Protein AF-A0A4P6KEU8-F1 (afdb_monomer_lite)

Foldseek 3Di:
DDPVVVVVVVVVVVVVVVVVVVVVVVVVVVVVVVVVLVVVLVVQVVVLVVQQVCCVPVVPDDDRDQRDPSNNVCVVPVD

Sequence (79 aa):
MSAPVLAALIAAGGVLGAAVITACATLAGLLWRRMIRAEVTNHGLWAYTRDLIDHIYRGRIGPPPSPPDHIKHLYQTGD

pLDDT: mean 93.28, std 5.98, range [61.22, 97.94]

Radius of gyration: 25.73 Å; chains: 1; bounding box: 46×14×74 Å

Structure (mmCIF, N/CA/C/O backbone):
data_AF-A0A4P6KEU8-F1
#
_entry.id   AF-A0A4P6KEU8-F1
#
loop_
_atom_site.group_PDB
_atom_site.id
_atom_site.type_symbol
_atom_site.label_atom_id
_atom_site.label_alt_id
_atom_site.label_comp_id
_atom_site.label_asym_id
_atom_site.label_entity_id
_atom_site.label_seq_id
_atom_site.pdbx_PDB_ins_code
_atom_site.Cartn_x
_atom_site.Cartn_y
_atom_site.Cartn_z
_atom_site.occupancy
_atom_site.B_iso_or_equiv
_atom_site.auth_seq_id
_atom_site.auth_comp_id
_a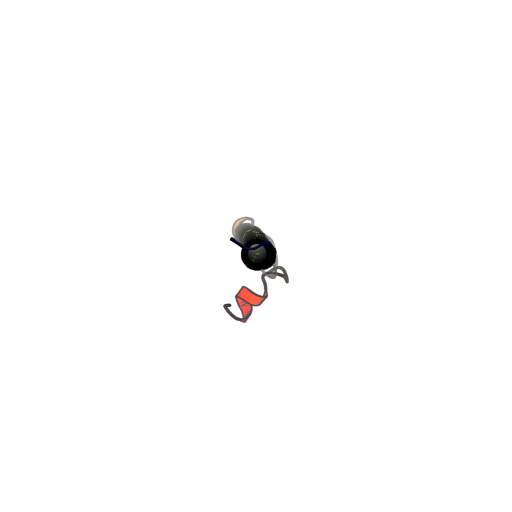tom_site.auth_asym_id
_atom_site.auth_atom_id
_atom_site.pdbx_PDB_model_num
ATOM 1 N N . MET A 1 1 ? 21.888 5.156 -46.010 1.00 68.19 1 MET A N 1
ATOM 2 C CA . MET A 1 1 ? 22.064 4.389 -44.755 1.00 68.19 1 MET A CA 1
ATOM 3 C C . MET A 1 1 ? 22.028 2.909 -45.103 1.00 68.19 1 MET A C 1
ATOM 5 O O . MET A 1 1 ? 21.179 2.538 -45.902 1.00 68.19 1 MET A O 1
ATOM 9 N N . SER A 1 2 ? 22.958 2.088 -44.610 1.00 92.62 2 SER A N 1
ATOM 10 C CA . SER A 1 2 ? 22.995 0.661 -44.961 1.00 92.62 2 SER A CA 1
ATOM 11 C C . SER A 1 2 ? 21.964 -0.131 -44.145 1.00 92.62 2 SER A C 1
ATOM 13 O O . SER A 1 2 ? 21.672 0.215 -42.999 1.00 92.62 2 SER A O 1
ATOM 15 N N . ALA A 1 3 ? 21.413 -1.198 -44.731 1.00 91.50 3 ALA A N 1
ATOM 16 C CA . ALA A 1 3 ? 20.461 -2.097 -44.072 1.00 91.50 3 ALA A CA 1
ATOM 17 C C . ALA A 1 3 ? 20.866 -2.536 -42.641 1.00 91.50 3 ALA A C 1
ATOM 19 O O . ALA A 1 3 ? 20.008 -2.473 -41.758 1.00 91.50 3 ALA A O 1
ATOM 20 N N . PRO A 1 4 ? 22.136 -2.902 -42.347 1.00 93.00 4 PRO A N 1
ATOM 21 C CA . PRO A 1 4 ? 22.527 -3.277 -40.986 1.00 93.00 4 PRO A CA 1
ATOM 22 C C . PRO A 1 4 ? 22.440 -2.119 -39.985 1.00 93.00 4 PRO A C 1
ATOM 24 O O . PRO A 1 4 ? 22.062 -2.337 -38.838 1.00 93.00 4 PRO A O 1
ATOM 27 N N . VAL A 1 5 ? 22.730 -0.883 -40.406 1.00 93.12 5 VAL A N 1
ATOM 28 C CA . VAL A 1 5 ? 22.623 0.297 -39.530 1.00 93.12 5 VAL A CA 1
ATOM 29 C C . VAL A 1 5 ? 21.162 0.569 -39.171 1.00 93.12 5 VAL A C 1
ATOM 31 O O . VAL A 1 5 ? 20.857 0.846 -38.015 1.00 93.12 5 VAL A O 1
ATOM 34 N N . LEU A 1 6 ? 20.238 0.429 -40.128 1.00 93.38 6 LEU A N 1
ATOM 35 C CA . LEU A 1 6 ? 18.805 0.580 -39.859 1.00 93.38 6 LEU A CA 1
ATOM 36 C C . LEU A 1 6 ? 18.285 -0.496 -38.894 1.00 93.38 6 LEU A C 1
ATOM 38 O O . LEU A 1 6 ? 17.581 -0.169 -37.942 1.00 93.38 6 LEU A O 1
ATOM 42 N N . ALA A 1 7 ? 18.666 -1.758 -39.105 1.00 92.88 7 ALA A N 1
ATOM 43 C CA . ALA A 1 7 ? 18.278 -2.857 -38.223 1.00 92.88 7 ALA A CA 1
ATOM 44 C C . ALA A 1 7 ? 18.795 -2.653 -36.788 1.00 92.88 7 ALA A C 1
ATOM 46 O O . ALA A 1 7 ? 18.045 -2.843 -35.831 1.00 92.88 7 ALA A O 1
ATOM 47 N N . ALA A 1 8 ? 20.044 -2.198 -36.637 1.00 93.56 8 ALA A N 1
ATOM 48 C CA . ALA A 1 8 ? 20.629 -1.893 -35.335 1.00 93.56 8 ALA A CA 1
ATOM 49 C C . ALA A 1 8 ? 19.875 -0.770 -34.603 1.00 93.56 8 ALA A C 1
ATOM 51 O O . ALA A 1 8 ? 19.616 -0.889 -33.407 1.00 93.56 8 ALA A O 1
ATOM 52 N N . LEU A 1 9 ? 19.468 0.291 -35.310 1.00 94.31 9 LEU A N 1
ATOM 53 C CA . LEU A 1 9 ? 18.702 1.394 -34.720 1.00 94.31 9 LEU A CA 1
ATOM 54 C C . LEU A 1 9 ? 17.299 0.962 -34.276 1.00 94.31 9 LEU A C 1
ATOM 56 O O . LEU A 1 9 ? 16.864 1.344 -33.191 1.00 94.31 9 LEU A O 1
ATOM 60 N N . ILE A 1 10 ? 16.608 0.139 -35.071 1.00 94.38 10 ILE A N 1
ATOM 61 C CA . ILE A 1 10 ? 15.289 -0.403 -34.705 1.00 94.38 10 ILE A CA 1
ATOM 62 C C . ILE A 1 10 ? 15.409 -1.306 -33.475 1.00 94.38 10 ILE A C 1
ATOM 64 O O . ILE A 1 10 ? 14.622 -1.172 -32.540 1.00 94.38 10 ILE A O 1
ATOM 68 N N . ALA A 1 11 ? 16.409 -2.189 -33.445 1.00 94.62 11 ALA A N 1
ATOM 69 C CA . ALA A 1 11 ? 16.651 -3.061 -32.301 1.00 94.62 11 ALA A CA 1
ATOM 70 C C . ALA A 1 11 ? 16.978 -2.254 -31.034 1.00 94.62 11 ALA A C 1
ATOM 72 O O . ALA A 1 11 ? 16.376 -2.486 -29.988 1.00 94.62 11 ALA A O 1
ATOM 73 N N . ALA A 1 12 ? 17.868 -1.261 -31.133 1.00 93.56 12 ALA A N 1
ATOM 74 C CA . ALA A 1 12 ? 18.206 -0.382 -30.017 1.00 93.56 12 ALA A CA 1
ATOM 75 C C . ALA A 1 12 ? 16.979 0.398 -29.513 1.00 93.56 12 ALA A C 1
ATOM 77 O O . ALA A 1 12 ? 16.724 0.434 -28.310 1.00 93.56 12 ALA A O 1
ATOM 78 N N . GLY A 1 13 ? 16.176 0.957 -30.424 1.00 94.44 13 GLY A N 1
ATOM 79 C CA . GLY A 1 13 ? 14.924 1.633 -30.084 1.00 94.44 13 GLY A CA 1
ATOM 80 C C . GLY A 1 13 ? 13.915 0.701 -29.408 1.00 94.44 13 GLY A C 1
ATOM 81 O O . GLY A 1 13 ? 13.306 1.080 -28.411 1.00 94.44 13 GLY A O 1
ATOM 82 N N . GLY A 1 14 ? 13.784 -0.536 -29.894 1.00 95.94 14 GLY A N 1
ATOM 83 C CA . GLY A 1 14 ? 12.915 -1.554 -29.303 1.00 95.94 14 GLY A CA 1
ATOM 84 C C . GLY A 1 14 ? 13.335 -1.943 -27.886 1.00 95.94 14 GLY A C 1
ATOM 85 O O . GLY A 1 14 ? 12.490 -2.002 -26.994 1.00 95.94 14 GLY A O 1
ATOM 86 N N . VAL A 1 15 ? 14.636 -2.139 -27.649 1.00 96.81 15 VAL A N 1
ATOM 87 C CA . VAL A 1 15 ? 15.173 -2.448 -26.313 1.00 96.81 15 VAL A CA 1
ATOM 88 C C . VAL A 1 15 ? 14.945 -1.286 -25.348 1.00 96.81 15 VAL A C 1
ATOM 90 O O . VAL A 1 15 ? 14.470 -1.503 -24.234 1.00 96.81 15 VAL A O 1
ATOM 93 N N . LEU A 1 16 ? 15.223 -0.050 -25.774 1.00 95.94 16 LEU A N 1
ATOM 94 C CA . LEU A 1 16 ? 14.990 1.138 -24.948 1.00 95.94 16 LEU A CA 1
ATOM 95 C C . LEU A 1 16 ? 13.500 1.326 -24.639 1.00 95.94 16 LEU A C 1
ATOM 97 O O . LEU A 1 16 ? 13.137 1.558 -23.486 1.00 95.94 16 LEU A O 1
ATOM 101 N N . GLY A 1 17 ? 12.630 1.162 -25.638 1.00 96.94 17 GLY A N 1
ATOM 102 C CA . GLY A 1 17 ? 11.181 1.232 -25.457 1.00 96.94 17 GLY A CA 1
ATOM 103 C C . GLY A 1 17 ? 10.669 0.177 -24.475 1.00 96.94 17 GLY A C 1
ATOM 104 O O . GLY A 1 17 ? 9.945 0.507 -23.535 1.00 96.94 17 GLY A O 1
ATOM 105 N N . ALA A 1 18 ? 11.100 -1.077 -24.629 1.00 96.56 18 ALA A N 1
ATOM 106 C CA . ALA A 1 18 ? 10.734 -2.162 -23.722 1.00 96.56 18 ALA A CA 1
ATOM 107 C C . ALA A 1 18 ? 11.225 -1.915 -22.285 1.00 96.56 18 ALA A C 1
ATOM 109 O O . ALA A 1 18 ? 10.482 -2.162 -21.331 1.00 96.56 18 ALA A O 1
ATOM 110 N N . ALA A 1 19 ? 12.441 -1.387 -22.119 1.00 97.31 19 ALA A N 1
ATOM 111 C CA . ALA A 1 19 ? 12.994 -1.054 -20.810 1.00 97.31 19 ALA A CA 1
ATOM 112 C C . ALA A 1 19 ? 12.167 0.029 -20.098 1.00 97.31 19 ALA A C 1
ATOM 114 O O . ALA A 1 19 ? 11.815 -0.139 -18.929 1.00 97.31 19 ALA A O 1
ATOM 115 N N . VAL A 1 20 ? 11.793 1.100 -20.808 1.00 97.75 20 VAL A N 1
ATOM 116 C CA . VAL A 1 20 ? 10.958 2.178 -20.253 1.00 97.75 20 VAL A CA 1
ATOM 117 C C . VAL A 1 20 ? 9.578 1.655 -19.859 1.00 97.75 20 VAL A C 1
ATOM 119 O O . VAL A 1 20 ? 9.140 1.884 -18.732 1.00 97.75 20 VAL A O 1
ATOM 1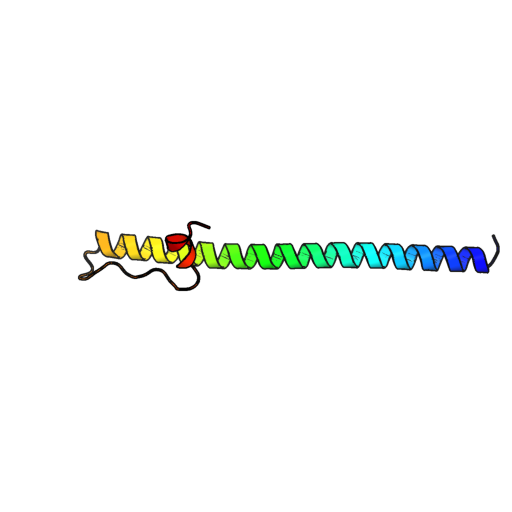22 N N . ILE A 1 21 ? 8.916 0.897 -20.738 1.00 97.94 21 ILE A N 1
ATOM 123 C CA . ILE A 1 21 ? 7.594 0.316 -20.452 1.00 97.94 21 ILE A CA 1
ATOM 124 C C . ILE A 1 21 ? 7.658 -0.576 -19.207 1.00 97.94 21 ILE A C 1
ATOM 126 O O . ILE A 1 21 ? 6.815 -0.460 -18.317 1.00 97.94 21 ILE A O 1
ATOM 130 N N . THR A 1 22 ? 8.685 -1.422 -19.108 1.00 97.88 22 THR A N 1
ATOM 131 C CA . THR A 1 22 ? 8.875 -2.326 -17.965 1.00 97.88 22 THR A CA 1
ATOM 132 C C . THR A 1 22 ? 9.105 -1.553 -16.668 1.00 97.88 22 THR A C 1
ATOM 134 O O . THR A 1 22 ? 8.499 -1.873 -15.642 1.00 97.88 22 THR A O 1
ATOM 137 N N . ALA A 1 23 ? 9.934 -0.507 -16.700 1.00 97.44 23 ALA A N 1
ATOM 138 C CA . ALA A 1 23 ? 10.181 0.345 -15.540 1.00 97.44 23 ALA A CA 1
ATOM 139 C C . ALA A 1 23 ? 8.894 1.045 -15.075 1.00 97.44 23 ALA A C 1
ATOM 141 O O . ALA A 1 23 ? 8.547 0.979 -13.894 1.00 97.44 23 ALA A O 1
ATOM 142 N N . CYS A 1 24 ? 8.138 1.643 -16.002 1.00 97.81 24 CYS A N 1
ATOM 143 C CA . CYS A 1 24 ? 6.866 2.296 -15.698 1.00 97.81 24 CYS A CA 1
ATOM 144 C C . CYS A 1 24 ? 5.841 1.315 -15.116 1.00 97.81 24 CYS A C 1
ATOM 146 O O . CYS A 1 24 ? 5.234 1.611 -14.087 1.00 97.81 24 CYS A O 1
ATOM 148 N N . ALA A 1 25 ? 5.680 0.135 -15.721 1.00 97.62 25 ALA A N 1
ATOM 149 C CA . ALA A 1 25 ? 4.760 -0.891 -15.231 1.00 97.62 25 ALA A CA 1
ATOM 150 C C . ALA A 1 25 ? 5.141 -1.380 -13.824 1.00 97.62 25 ALA A C 1
ATOM 152 O O . ALA A 1 25 ? 4.277 -1.550 -12.963 1.00 97.62 25 ALA A O 1
ATOM 153 N N . THR A 1 26 ? 6.440 -1.546 -13.563 1.00 97.94 26 THR A N 1
ATOM 154 C CA . THR A 1 26 ? 6.952 -1.952 -12.248 1.00 97.94 26 THR A CA 1
ATOM 155 C C . THR A 1 26 ? 6.652 -0.893 -11.189 1.00 97.94 26 THR A C 1
ATOM 157 O O . THR A 1 26 ? 6.110 -1.218 -10.132 1.00 97.94 26 THR A O 1
ATOM 160 N N . LEU A 1 27 ? 6.938 0.380 -11.478 1.00 97.81 27 LEU A N 1
ATOM 161 C CA . LEU A 1 27 ? 6.644 1.483 -10.560 1.00 97.81 27 LEU A CA 1
ATOM 162 C C . LEU A 1 27 ? 5.139 1.607 -10.298 1.00 97.81 27 LEU A C 1
ATOM 164 O O . LEU A 1 27 ? 4.733 1.716 -9.141 1.00 97.81 27 LEU A O 1
ATOM 168 N N . ALA A 1 28 ? 4.312 1.512 -11.342 1.00 97.69 28 ALA A N 1
ATOM 169 C CA . ALA A 1 28 ? 2.859 1.527 -11.207 1.00 97.69 28 ALA A CA 1
ATOM 170 C C . ALA A 1 28 ? 2.364 0.380 -10.313 1.00 97.69 28 ALA A C 1
ATOM 172 O O . ALA A 1 28 ? 1.570 0.607 -9.401 1.00 97.69 28 ALA A O 1
ATOM 173 N N . GLY A 1 29 ? 2.886 -0.836 -10.499 1.00 97.88 29 GLY A N 1
ATOM 174 C CA . GLY A 1 29 ? 2.547 -1.988 -9.662 1.00 97.88 29 GLY A CA 1
ATOM 175 C C . GLY A 1 29 ? 2.940 -1.806 -8.192 1.00 97.88 29 GLY A C 1
ATOM 176 O O . GLY A 1 29 ? 2.174 -2.166 -7.294 1.00 97.88 29 GLY A O 1
ATOM 177 N N . LEU A 1 30 ? 4.108 -1.219 -7.918 1.00 97.44 30 LEU A N 1
ATOM 178 C CA . LEU A 1 30 ? 4.554 -0.929 -6.552 1.00 97.44 30 LEU A CA 1
ATOM 179 C C . LEU A 1 30 ? 3.682 0.137 -5.877 1.00 97.44 30 LEU A C 1
ATOM 181 O O . LEU A 1 30 ? 3.286 -0.043 -4.721 1.00 97.44 30 LEU A O 1
ATOM 185 N N . LEU A 1 31 ? 3.348 1.209 -6.600 1.00 97.69 31 LEU A N 1
ATOM 186 C CA . LEU A 1 31 ? 2.464 2.267 -6.111 1.00 97.69 31 LEU A CA 1
ATOM 187 C C . LEU A 1 31 ? 1.062 1.732 -5.829 1.00 97.69 31 LEU A C 1
ATOM 189 O O . LEU A 1 31 ? 0.540 1.952 -4.739 1.00 97.69 31 LEU A O 1
ATOM 193 N N . TRP A 1 32 ? 0.499 0.947 -6.747 1.00 97.94 32 TRP A N 1
ATOM 194 C CA . TRP A 1 32 ? -0.815 0.329 -6.580 1.00 97.94 32 TRP A CA 1
ATOM 195 C C . TRP A 1 32 ? -0.881 -0.546 -5.323 1.00 97.94 32 TRP A C 1
ATOM 197 O O . TRP A 1 32 ? -1.777 -0.403 -4.492 1.00 97.94 32 TRP A O 1
ATOM 207 N N . ARG A 1 33 ? 0.128 -1.402 -5.111 1.00 97.12 33 ARG A N 1
ATOM 208 C CA . ARG A 1 33 ? 0.231 -2.230 -3.897 1.00 97.12 33 ARG A CA 1
ATOM 209 C C . ARG A 1 33 ? 0.335 -1.389 -2.627 1.00 97.12 33 ARG A C 1
ATOM 211 O O . ARG A 1 33 ? -0.223 -1.769 -1.600 1.00 97.12 33 ARG A O 1
ATOM 218 N N . ARG A 1 34 ? 1.066 -0.271 -2.672 1.00 96.62 34 ARG A N 1
ATOM 219 C CA . ARG A 1 34 ? 1.173 0.655 -1.538 1.00 96.62 34 ARG A CA 1
ATOM 220 C C . ARG A 1 34 ? -0.169 1.326 -1.240 1.00 96.62 34 ARG A C 1
ATOM 222 O O . ARG A 1 34 ? -0.528 1.408 -0.071 1.00 96.62 34 ARG A O 1
ATOM 229 N N . MET A 1 35 ? -0.904 1.751 -2.267 1.00 97.06 35 MET A N 1
ATOM 230 C CA . MET A 1 35 ? -2.223 2.371 -2.117 1.00 97.06 35 MET A CA 1
ATOM 231 C C . MET A 1 35 ? -3.242 1.405 -1.515 1.00 97.06 35 MET A C 1
ATOM 233 O O . MET A 1 35 ? -3.883 1.768 -0.537 1.00 97.06 35 MET A O 1
ATOM 237 N N . ILE A 1 36 ? -3.315 0.161 -2.004 1.00 97.06 36 ILE A N 1
ATOM 238 C CA . ILE A 1 36 ? -4.212 -0.859 -1.431 1.00 97.06 36 ILE A CA 1
ATOM 239 C C . ILE A 1 36 ? -3.911 -1.087 0.051 1.00 97.06 36 ILE A C 1
ATOM 241 O O . ILE A 1 36 ? -4.825 -1.126 0.868 1.00 97.06 36 ILE A O 1
ATOM 245 N N . ARG A 1 37 ? -2.629 -1.227 0.422 1.00 94.25 37 ARG A N 1
ATOM 246 C CA . ARG A 1 37 ? -2.260 -1.396 1.836 1.00 94.25 37 ARG A CA 1
ATOM 247 C C . ARG A 1 37 ? -2.702 -0.202 2.677 1.00 94.25 37 ARG A C 1
ATOM 249 O O . ARG A 1 37 ? -3.271 -0.404 3.740 1.00 94.25 37 ARG A O 1
ATOM 256 N N . ALA A 1 38 ? -2.479 1.018 2.190 1.00 94.56 38 ALA A N 1
ATOM 257 C CA . ALA A 1 38 ? -2.912 2.227 2.883 1.00 94.56 38 ALA A CA 1
ATOM 258 C C . ALA A 1 38 ? -4.442 2.298 3.024 1.00 94.56 38 ALA A C 1
ATOM 260 O O . ALA A 1 38 ? -4.933 2.658 4.087 1.00 94.56 38 ALA A O 1
ATOM 261 N N . GLU A 1 39 ? -5.195 1.918 1.990 1.00 96.75 39 GLU A N 1
ATOM 262 C CA . GLU A 1 39 ? -6.659 1.886 2.024 1.00 96.75 39 GLU A CA 1
ATOM 263 C C . GLU A 1 39 ? -7.183 0.886 3.063 1.00 96.75 39 GLU A C 1
ATOM 265 O O . GLU A 1 39 ? -7.999 1.251 3.908 1.00 96.75 39 GLU A O 1
ATOM 270 N N . VAL A 1 40 ? -6.666 -0.348 3.056 1.00 95.69 40 VAL A N 1
ATOM 271 C CA . VAL A 1 40 ? -7.041 -1.384 4.032 1.00 95.69 40 VAL A CA 1
ATOM 272 C C . VAL A 1 40 ? -6.724 -0.926 5.454 1.00 95.69 40 VAL A C 1
ATOM 274 O O . VAL A 1 40 ? -7.587 -1.002 6.327 1.00 95.69 40 VAL A O 1
ATOM 277 N N . THR A 1 41 ? -5.521 -0.395 5.682 1.00 95.62 41 THR A N 1
ATOM 278 C CA . THR A 1 41 ? -5.121 0.132 6.990 1.00 95.62 41 THR A CA 1
ATOM 279 C C . THR A 1 41 ? -6.015 1.291 7.433 1.00 95.62 41 THR A C 1
ATOM 281 O O . THR A 1 41 ? -6.472 1.296 8.573 1.00 95.62 41 THR A O 1
ATOM 284 N N . ASN A 1 42 ? -6.324 2.243 6.549 1.00 96.62 42 ASN A N 1
ATOM 285 C CA . ASN A 1 42 ? -7.174 3.390 6.874 1.00 96.62 42 ASN A CA 1
ATOM 286 C C . ASN A 1 42 ? -8.606 2.971 7.215 1.00 96.62 42 ASN A C 1
ATOM 288 O O . ASN A 1 42 ? -9.170 3.461 8.194 1.00 96.62 42 ASN A O 1
ATOM 292 N N . HIS A 1 43 ? -9.192 2.047 6.450 1.00 96.69 43 HIS A N 1
ATOM 293 C CA . HIS A 1 43 ? -10.508 1.497 6.769 1.00 96.69 43 HIS A CA 1
ATOM 294 C C . HIS A 1 43 ? -10.498 0.751 8.107 1.00 96.69 43 HIS A C 1
ATOM 296 O O . HIS A 1 43 ? -11.413 0.940 8.911 1.00 96.69 43 HIS A O 1
ATOM 302 N N . GLY A 1 44 ? -9.455 -0.042 8.373 1.00 96.06 44 GLY A N 1
ATOM 303 C CA . GLY A 1 44 ? -9.265 -0.728 9.649 1.00 96.06 44 GLY A CA 1
ATOM 304 C C . GLY A 1 44 ? -9.180 0.244 10.825 1.00 96.06 44 GLY A C 1
ATOM 305 O O . GLY A 1 44 ? -9.909 0.082 11.804 1.00 96.06 44 GLY A O 1
ATOM 306 N N . LEU A 1 45 ? -8.349 1.284 10.708 1.00 96.50 45 LEU A N 1
ATOM 307 C CA . LEU A 1 45 ? -8.209 2.338 11.714 1.00 96.50 45 LEU A CA 1
ATOM 308 C C . LEU A 1 45 ? -9.541 3.042 11.966 1.00 96.50 45 LEU A C 1
ATOM 310 O O . LEU A 1 45 ? -9.971 3.131 13.110 1.00 96.50 45 LEU A O 1
ATOM 314 N N . TRP A 1 46 ? -10.231 3.482 10.912 1.00 96.44 46 TRP A N 1
ATOM 315 C CA . TRP A 1 46 ? -11.515 4.164 11.055 1.00 96.44 46 TRP A CA 1
ATOM 316 C C . TRP A 1 46 ? -12.567 3.285 11.741 1.00 96.44 46 TRP A C 1
ATOM 318 O O . TRP A 1 46 ? -13.252 3.742 12.659 1.00 96.44 46 TRP A O 1
ATOM 328 N N . ALA A 1 47 ? -12.690 2.021 11.325 1.00 96.25 47 ALA A N 1
ATOM 329 C CA . ALA A 1 47 ? -13.642 1.087 11.916 1.00 96.25 47 ALA A CA 1
ATOM 330 C C . ALA A 1 47 ? -13.325 0.823 13.394 1.00 96.25 47 ALA A C 1
ATOM 332 O O . ALA A 1 47 ? -14.226 0.882 14.228 1.00 96.25 47 ALA A O 1
ATOM 333 N N . TYR A 1 48 ? -12.051 0.597 13.721 1.00 96.12 48 TYR A N 1
ATOM 334 C CA . TYR A 1 48 ? -11.612 0.361 15.092 1.00 96.12 48 TYR A CA 1
ATOM 335 C C . TYR A 1 48 ? -11.801 1.596 15.981 1.00 96.12 48 TYR A C 1
ATOM 337 O O . TYR A 1 48 ? -12.357 1.489 17.071 1.00 96.12 48 TYR A O 1
ATOM 345 N N . THR A 1 49 ? -11.434 2.790 15.506 1.00 95.81 49 THR A N 1
ATOM 346 C CA . THR A 1 49 ? -11.685 4.044 16.228 1.00 95.81 49 THR A CA 1
ATOM 347 C C . THR A 1 49 ? -13.175 4.248 16.479 1.00 95.81 49 THR A C 1
ATOM 349 O O . THR A 1 49 ? -13.564 4.606 17.589 1.00 95.81 49 THR A O 1
ATOM 352 N N . ARG A 1 50 ? -14.028 3.984 15.484 1.00 95.56 50 ARG A N 1
ATOM 353 C CA . ARG A 1 50 ? -15.479 4.086 15.663 1.00 95.56 50 ARG A CA 1
ATOM 354 C C . ARG A 1 50 ? -16.006 3.079 16.682 1.00 95.56 50 ARG A C 1
ATOM 356 O O . ARG A 1 50 ? -16.856 3.447 17.487 1.00 95.56 50 ARG A O 1
ATOM 363 N N . ASP A 1 51 ? -15.485 1.855 16.690 1.00 94.69 51 ASP A N 1
ATOM 364 C CA . ASP A 1 51 ? -15.880 0.842 17.669 1.00 94.69 51 ASP A CA 1
ATOM 365 C C . ASP A 1 51 ? -15.441 1.206 19.094 1.00 94.69 51 ASP A C 1
ATOM 367 O O . ASP A 1 51 ? -16.222 1.052 20.028 1.00 94.69 51 ASP A O 1
ATOM 371 N N . LEU A 1 52 ? -14.245 1.783 19.264 1.00 94.75 52 LEU A N 1
ATOM 372 C CA . LEU A 1 52 ? -13.778 2.317 20.548 1.00 94.75 52 LEU A CA 1
ATOM 373 C C . LEU A 1 52 ? -14.653 3.470 21.053 1.00 94.75 52 LEU A C 1
ATOM 375 O O . LEU A 1 52 ? -15.024 3.496 22.226 1.00 94.75 52 LEU A O 1
ATOM 379 N N . ILE A 1 53 ? -15.003 4.413 20.173 1.00 94.56 53 ILE A N 1
ATOM 380 C CA . ILE A 1 53 ? -15.914 5.518 20.502 1.00 94.56 53 ILE A CA 1
ATOM 381 C C . ILE A 1 53 ? -17.265 4.950 20.938 1.00 94.56 53 ILE A C 1
ATOM 383 O O . ILE A 1 53 ? -17.773 5.310 21.998 1.00 94.56 53 ILE A O 1
ATOM 387 N N . ASP A 1 54 ? -17.832 4.026 20.164 1.00 94.12 54 ASP A N 1
ATOM 388 C CA . ASP A 1 54 ? -19.104 3.399 20.509 1.00 94.12 54 ASP A CA 1
ATOM 389 C C . ASP A 1 54 ? -19.009 2.596 21.816 1.00 94.12 54 ASP A C 1
ATOM 391 O O . ASP A 1 54 ? -19.961 2.594 22.593 1.00 94.12 54 ASP A O 1
ATOM 395 N N . HIS A 1 55 ? -17.874 1.953 22.102 1.00 93.25 55 HIS A N 1
ATOM 396 C CA . HIS A 1 55 ? -17.645 1.238 23.358 1.00 93.25 55 HIS A CA 1
ATOM 397 C C . HIS A 1 55 ? -17.731 2.175 24.566 1.00 93.25 55 HIS A C 1
ATOM 399 O O . HIS A 1 55 ? -18.444 1.874 25.522 1.00 93.25 55 HIS A O 1
ATOM 405 N N . ILE A 1 56 ? -17.071 3.336 24.486 1.00 91.56 56 ILE A N 1
ATOM 406 C CA . ILE A 1 56 ? -17.050 4.347 25.552 1.00 91.56 56 ILE A CA 1
ATOM 407 C C . ILE A 1 56 ? -18.420 5.015 25.698 1.00 91.56 56 ILE A C 1
ATOM 409 O O . ILE A 1 56 ? -18.972 5.076 26.795 1.00 91.56 56 ILE A O 1
ATOM 413 N N . TYR A 1 57 ? -18.985 5.519 24.600 1.00 93.62 57 TYR A N 1
ATOM 414 C CA . TYR A 1 57 ? -20.146 6.409 24.665 1.00 93.62 57 TYR A CA 1
ATOM 415 C C . TYR A 1 57 ? -21.494 5.692 24.628 1.00 93.62 57 TYR A C 1
ATOM 417 O O . TYR A 1 57 ? -22.481 6.247 25.103 1.00 93.62 57 TYR A O 1
ATOM 425 N N . ARG A 1 58 ? -21.565 4.461 24.108 1.00 92.62 58 ARG A N 1
ATOM 426 C CA . ARG A 1 58 ? -22.789 3.641 24.177 1.00 92.62 58 ARG A CA 1
ATOM 427 C C . ARG A 1 58 ? -22.796 2.689 25.372 1.00 92.62 58 ARG A C 1
ATOM 429 O O . ARG A 1 58 ? -23.686 1.850 25.461 1.00 92.62 58 ARG A O 1
ATOM 436 N N . GLY A 1 59 ? -21.821 2.816 26.276 1.00 85.62 59 GLY A N 1
ATOM 437 C CA . GLY A 1 59 ? -21.786 2.087 27.543 1.00 85.62 59 GLY A CA 1
ATOM 438 C C . GLY A 1 59 ? -21.665 0.575 27.377 1.00 85.62 59 GLY A C 1
ATOM 439 O O . GLY A 1 59 ? -22.304 -0.174 28.116 1.00 85.62 59 GLY A O 1
ATOM 440 N N . ARG A 1 60 ? -20.876 0.105 26.399 1.00 87.94 60 ARG A N 1
ATOM 441 C CA . ARG A 1 60 ? -20.618 -1.334 26.267 1.00 87.94 60 ARG A CA 1
ATOM 442 C C . ARG A 1 60 ? -19.845 -1.812 27.498 1.00 87.94 60 ARG A C 1
ATOM 444 O O . ARG A 1 60 ? -18.844 -1.220 27.892 1.00 87.94 60 ARG A O 1
ATOM 451 N N . ILE A 1 61 ? -20.329 -2.884 28.119 1.00 83.06 61 ILE A N 1
ATOM 452 C CA .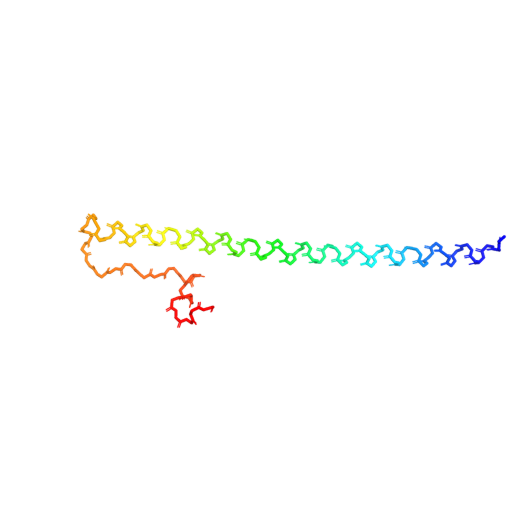 ILE A 1 61 ? -19.729 -3.442 29.334 1.00 83.06 61 ILE A CA 1
ATOM 453 C C . ILE A 1 61 ? -18.512 -4.285 28.947 1.00 83.06 61 ILE A C 1
ATOM 455 O O . ILE A 1 61 ? -18.604 -5.144 28.073 1.00 83.06 61 ILE A O 1
ATOM 459 N N . GLY A 1 62 ? -17.390 -4.067 29.634 1.00 86.31 62 GLY A N 1
ATOM 460 C CA . GLY A 1 62 ? -16.166 -4.850 29.473 1.00 86.31 62 GLY A CA 1
ATOM 461 C C . GLY A 1 62 ? -14.960 -4.015 29.042 1.00 86.31 62 GLY A C 1
ATOM 462 O O . GLY A 1 62 ? -15.074 -2.800 28.846 1.00 86.31 62 GLY A O 1
ATOM 463 N N . PRO A 1 63 ? -13.780 -4.647 28.928 1.00 90.00 63 PRO A N 1
ATOM 464 C CA . PRO A 1 63 ? -12.595 -3.970 28.427 1.00 90.00 63 PRO A CA 1
ATOM 465 C C . PRO A 1 63 ? -12.825 -3.488 26.985 1.00 90.00 63 PRO A C 1
ATOM 467 O O . PRO A 1 63 ? -13.616 -4.098 26.259 1.00 90.00 63 PRO A O 1
ATOM 470 N N . PRO A 1 64 ? -12.136 -2.417 26.557 1.00 88.75 64 PRO A N 1
ATOM 471 C CA . PRO A 1 64 ? -12.178 -1.978 25.172 1.00 88.75 64 PRO A CA 1
ATOM 472 C C . PRO A 1 64 ? -11.825 -3.116 24.202 1.00 88.75 64 PRO A C 1
ATOM 474 O O . PRO A 1 64 ? -11.003 -3.979 24.538 1.00 88.75 64 PRO A O 1
ATOM 477 N N . PRO A 1 65 ? -12.412 -3.122 22.994 1.00 91.31 65 PRO A N 1
ATOM 478 C CA . PRO A 1 65 ? -12.042 -4.065 21.947 1.00 91.31 65 PRO A CA 1
ATOM 479 C C . PRO A 1 65 ? -10.543 -3.969 21.634 1.00 91.31 65 PRO A C 1
ATOM 481 O O . PRO A 1 65 ? -9.941 -2.901 21.715 1.00 91.31 65 PRO A O 1
ATOM 484 N N . SER A 1 66 ? -9.935 -5.096 21.265 1.00 92.06 66 SER A N 1
ATOM 485 C CA . SER A 1 66 ? -8.545 -5.115 20.795 1.00 92.06 66 SER A CA 1
ATOM 486 C C . SER A 1 66 ? -8.443 -4.633 19.342 1.00 92.06 66 SER A C 1
ATOM 488 O O . SER A 1 66 ? -9.379 -4.859 18.570 1.00 92.06 66 SER A O 1
ATOM 490 N N . PRO A 1 67 ? -7.308 -4.036 18.927 1.00 93.25 67 PRO A N 1
ATOM 491 C CA . PRO A 1 67 ? -7.096 -3.669 17.533 1.00 93.25 67 PRO A CA 1
ATOM 492 C C . PRO A 1 67 ? -7.123 -4.910 16.624 1.00 93.25 67 PRO A C 1
ATOM 494 O O . PRO A 1 67 ? -6.558 -5.941 17.004 1.00 93.25 67 PRO A O 1
ATOM 497 N N . PRO A 1 68 ? -7.693 -4.818 15.410 1.00 93.44 68 PRO A N 1
ATOM 498 C CA . PRO A 1 68 ? -7.559 -5.847 14.383 1.00 93.44 68 PRO A CA 1
ATOM 499 C C . PRO A 1 68 ? -6.093 -6.171 14.066 1.00 93.44 68 PRO A C 1
ATOM 501 O O . PRO A 1 68 ? -5.260 -5.268 13.984 1.00 93.44 68 PRO A O 1
ATOM 504 N N . ASP A 1 69 ? -5.784 -7.442 13.792 1.00 93.88 69 ASP A N 1
ATOM 505 C CA . ASP A 1 69 ? -4.399 -7.911 13.604 1.00 93.88 69 ASP A CA 1
ATOM 506 C C . ASP A 1 69 ? -3.626 -7.133 12.528 1.00 93.88 69 ASP A C 1
ATOM 508 O O . ASP A 1 69 ? -2.461 -6.787 12.720 1.00 93.88 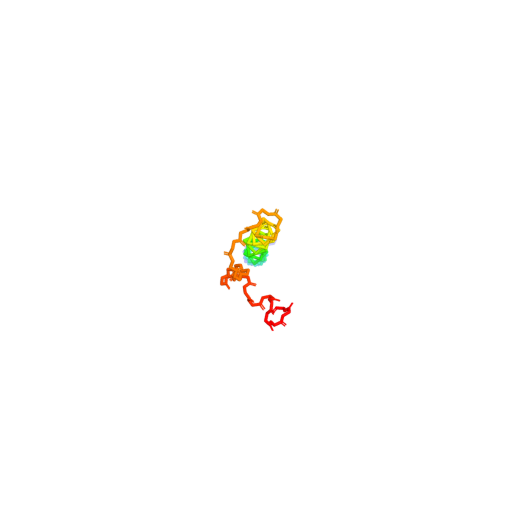69 ASP A O 1
ATOM 512 N N . HIS A 1 70 ? -4.288 -6.776 11.423 1.00 91.50 70 HIS A N 1
ATOM 513 C CA . HIS A 1 70 ? -3.661 -6.055 10.312 1.00 91.50 70 HIS A CA 1
ATOM 514 C C . HIS A 1 70 ? -3.277 -4.599 10.635 1.00 91.50 70 HIS A C 1
ATOM 516 O O . HIS A 1 70 ? -2.457 -4.037 9.917 1.00 91.50 70 HIS A O 1
ATOM 522 N N . ILE A 1 71 ? -3.809 -3.998 11.710 1.00 93.94 71 ILE A N 1
ATOM 523 C CA . ILE A 1 71 ? -3.416 -2.657 12.194 1.00 93.94 71 ILE A CA 1
ATOM 524 C C . ILE A 1 71 ? -2.773 -2.681 13.584 1.00 93.94 71 ILE A C 1
ATOM 526 O O . ILE A 1 71 ? -2.318 -1.652 14.071 1.00 93.94 71 ILE A O 1
ATOM 530 N N . LYS A 1 72 ? -2.718 -3.843 14.240 1.00 93.06 72 LYS A N 1
ATOM 531 C CA . LYS A 1 72 ? -2.222 -3.991 15.613 1.00 93.06 72 LYS A CA 1
ATOM 532 C C . LYS A 1 72 ? -0.772 -3.538 15.775 1.00 93.06 72 LYS A C 1
ATOM 534 O O . LYS A 1 72 ? -0.443 -2.936 16.793 1.00 93.06 72 LYS A O 1
ATOM 539 N N . HIS A 1 73 ? 0.059 -3.784 14.762 1.00 90.81 73 HIS A N 1
ATOM 540 C CA . HIS A 1 73 ? 1.460 -3.360 14.738 1.00 90.81 73 HIS A CA 1
ATOM 541 C C . HIS A 1 73 ? 1.615 -1.846 14.949 1.00 90.81 73 HIS A C 1
ATOM 543 O O . HIS A 1 73 ? 2.456 -1.444 15.742 1.00 90.81 73 HIS A O 1
ATOM 549 N N . LEU A 1 74 ? 0.726 -1.019 14.385 1.00 91.44 74 LEU A N 1
ATOM 550 C CA . LEU A 1 74 ? 0.775 0.443 14.527 1.00 91.44 74 LEU A CA 1
ATOM 551 C C . LEU A 1 74 ? 0.705 0.911 15.989 1.00 91.44 74 LEU A C 1
ATOM 553 O O . LEU A 1 74 ? 1.250 1.951 16.337 1.00 91.44 74 LEU A O 1
ATOM 557 N N . TYR A 1 75 ? 0.064 0.133 16.863 1.00 88.50 75 TYR A N 1
ATOM 558 C CA . TYR A 1 7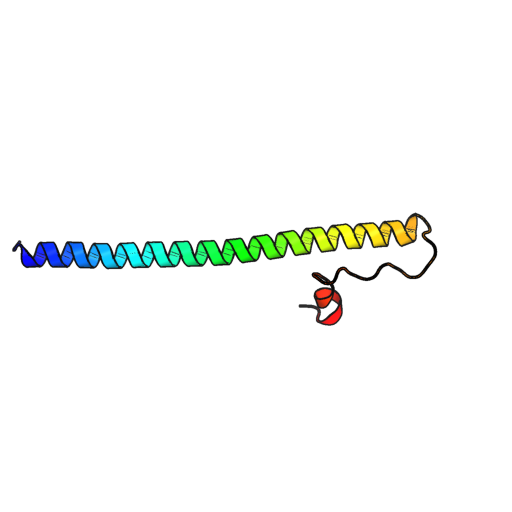5 ? -0.037 0.434 18.294 1.00 88.50 75 TYR A CA 1
ATOM 559 C C . TYR A 1 75 ? 1.120 -0.141 19.121 1.00 88.50 75 TYR A C 1
ATOM 561 O O . TYR A 1 75 ? 1.262 0.200 20.292 1.00 88.50 75 TYR A O 1
ATOM 569 N N . GLN A 1 76 ? 1.913 -1.044 18.545 1.00 89.25 76 GLN A N 1
ATOM 570 C CA . GLN A 1 76 ? 3.013 -1.735 19.221 1.00 89.25 76 GLN A CA 1
ATOM 571 C C . GLN A 1 76 ? 4.370 -1.134 18.860 1.00 89.25 76 GLN A C 1
ATOM 573 O O . GLN A 1 76 ? 5.212 -0.964 19.738 1.00 89.25 76 GLN A O 1
ATOM 578 N N . THR A 1 77 ? 4.581 -0.841 17.576 1.00 88.31 77 THR A N 1
ATOM 579 C CA . THR A 1 77 ? 5.860 -0.374 17.029 1.00 88.31 77 THR A CA 1
ATOM 580 C C . THR A 1 77 ? 5.848 1.101 16.648 1.00 88.31 77 THR A C 1
ATOM 582 O O . THR A 1 77 ? 6.921 1.670 16.491 1.00 88.31 77 THR A O 1
ATOM 585 N N . GLY A 1 78 ? 4.672 1.729 16.531 1.00 75.88 78 GLY A N 1
ATOM 586 C CA . GLY A 1 78 ? 4.519 3.117 16.077 1.00 75.88 78 GLY A CA 1
ATOM 587 C C . GLY A 1 78 ? 4.621 3.290 14.558 1.00 75.88 78 GLY A C 1
ATOM 588 O O . GLY A 1 78 ? 4.017 4.222 14.031 1.00 75.88 78 GLY A O 1
ATOM 589 N N . ASP A 1 79 ? 5.277 2.343 13.877 1.00 61.22 79 ASP A N 1
ATOM 590 C CA . ASP A 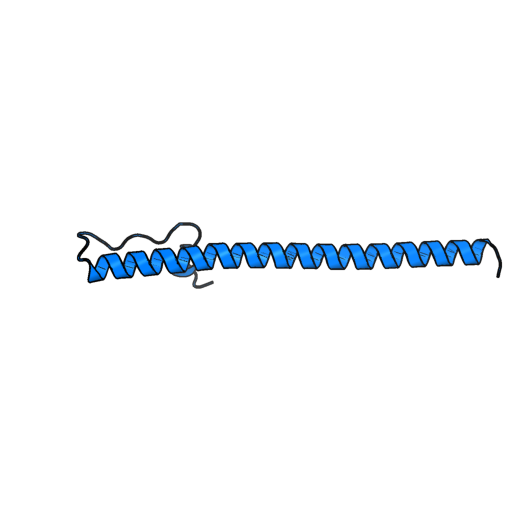1 79 ? 5.591 2.351 12.445 1.00 61.22 79 ASP A CA 1
ATOM 591 C C . ASP A 1 79 ? 5.356 0.963 11.819 1.00 61.22 79 ASP A C 1
ATOM 593 O O . ASP A 1 79 ? 5.774 -0.050 12.442 1.00 61.22 79 ASP A O 1
#

Organism: NCBI:txid1784719

Secondary structure (DSSP, 8-state):
--HHHHHHHHHHHHHHHHHHHHHHHHHHHHHHHHHHHHHHHHHHHHHHHHHHHHHHHTT--SSPPPPPHHHHHHHHT--